Protein AF-A0A124PA05-F1 (afdb_monomer)

Sequence (155 aa):
MIAARDLYVSANDDSMVHSQFLTYLTILDSLAEQWSRPATAIQWIEDRLKNAVVVADHGLGFALDNLKKISHGKAVRELVGRAAIAKGLDAATATTLMKKAGNLYTVRSNLSHAGNTDIPDVQSARNLAELILNQAVLQPSLLNAQRNSNTGATN

pLDDT: mean 80.52, std 13.89, range [29.53, 95.0]

Organism: NCBI:txid1503053

Foldseek 3Di:
DVVLVVLLVVLVVDPDQVVSLVSLLVSLLVLLPWDFDDPVLLVVLVVVLPDPVCVVDPVSNVVSVCVRTDDSLQSSLLLQLLLCVLVVHDNVVSVVLSVLSNVQVVVVVQVVDPPDDDRHPSVSSSVSSVSNVVSCVVPVCSSPPPPPPPPDDDD

Nearest PDB structures (foldseek):
  3wjo-assembly1_B  TM=3.070E-01  e=7.408E+00  Escherichia coli O104:H4 str. 2009EL-2071
  7dl9-assembly2_B  TM=2.563E-01  e=8.235E+00  Escherichia coli K-12

Structure (mmCIF, N/CA/C/O backbone):
data_AF-A0A124PA05-F1
#
_entry.id   AF-A0A124PA05-F1
#
loop_
_atom_site.group_PDB
_atom_site.id
_atom_site.type_symbol
_atom_site.label_atom_id
_atom_site.label_alt_id
_atom_site.label_comp_id
_atom_site.label_asym_id
_atom_site.label_entity_id
_atom_site.label_seq_id
_atom_site.pdbx_PDB_ins_code
_atom_site.Cartn_x
_atom_site.Cartn_y
_atom_site.Cartn_z
_atom_site.occupancy
_atom_site.B_iso_or_equiv
_atom_site.auth_seq_id
_atom_site.auth_comp_id
_atom_site.auth_asym_id
_atom_site.auth_atom_id
_atom_site.pdbx_PDB_model_num
ATOM 1 N N . MET A 1 1 ? -7.311 -13.862 2.471 1.00 64.88 1 MET A N 1
ATOM 2 C CA . MET A 1 1 ? -7.273 -13.525 3.913 1.00 64.88 1 MET A CA 1
ATOM 3 C C . MET A 1 1 ? -6.501 -14.539 4.747 1.00 64.88 1 MET A C 1
ATOM 5 O O . MET A 1 1 ? -5.535 -14.119 5.361 1.00 64.88 1 MET A O 1
ATOM 9 N N . ILE A 1 2 ? -6.851 -15.835 4.749 1.00 66.81 2 ILE A N 1
ATOM 10 C CA . ILE A 1 2 ? -6.131 -16.861 5.543 1.00 66.81 2 ILE A CA 1
ATOM 11 C C . ILE A 1 2 ? -4.632 -16.896 5.190 1.00 66.81 2 ILE A C 1
ATOM 13 O O . ILE A 1 2 ? -3.807 -16.608 6.046 1.00 66.81 2 ILE A O 1
ATOM 17 N N . ALA A 1 3 ? -4.293 -17.042 3.905 1.00 73.56 3 ALA A N 1
ATOM 18 C CA . ALA A 1 3 ? -2.897 -17.036 3.450 1.00 73.56 3 ALA A CA 1
ATOM 19 C C . ALA A 1 3 ? -2.117 -15.750 3.806 1.00 73.56 3 ALA A C 1
ATOM 21 O O . ALA A 1 3 ? -0.943 -15.810 4.145 1.00 73.56 3 ALA A O 1
ATOM 22 N N . ALA A 1 4 ? -2.764 -14.579 3.772 1.00 73.56 4 ALA A N 1
ATOM 23 C CA . ALA A 1 4 ? -2.128 -13.309 4.140 1.00 73.56 4 ALA A CA 1
ATOM 24 C C . ALA A 1 4 ? -1.823 -13.226 5.648 1.00 73.56 4 ALA A C 1
ATOM 26 O O . ALA A 1 4 ? -0.843 -12.605 6.052 1.00 73.56 4 ALA A O 1
ATOM 27 N N . ARG A 1 5 ? -2.656 -13.864 6.479 1.00 72.88 5 ARG A N 1
ATOM 28 C CA . ARG A 1 5 ? -2.455 -13.949 7.926 1.00 72.88 5 ARG A CA 1
ATOM 29 C C . ARG A 1 5 ? -1.369 -14.961 8.285 1.00 72.88 5 ARG A C 1
ATOM 31 O O . ARG A 1 5 ? -0.547 -14.659 9.141 1.00 72.88 5 ARG A O 1
ATOM 38 N N . ASP A 1 6 ? -1.327 -16.099 7.602 1.00 74.88 6 ASP A N 1
ATOM 39 C CA . ASP A 1 6 ? -0.272 -17.100 7.795 1.00 74.88 6 ASP A CA 1
ATOM 40 C C . ASP A 1 6 ? 1.097 -16.522 7.406 1.00 74.88 6 ASP A C 1
ATOM 42 O O . ASP A 1 6 ? 2.045 -16.608 8.183 1.00 74.88 6 ASP A O 1
ATOM 46 N N . LEU A 1 7 ? 1.169 -15.801 6.279 1.00 77.81 7 LEU A N 1
ATOM 47 C CA . LEU A 1 7 ? 2.369 -15.056 5.881 1.00 77.81 7 LEU A CA 1
ATOM 48 C C . LEU A 1 7 ? 2.773 -13.991 6.910 1.00 77.81 7 LEU A C 1
ATOM 50 O O . LEU A 1 7 ? 3.963 -13.788 7.129 1.00 77.81 7 LEU A O 1
ATOM 54 N N . TYR A 1 8 ? 1.813 -13.314 7.554 1.00 79.81 8 TYR A N 1
ATOM 55 C CA . TYR A 1 8 ? 2.113 -12.333 8.605 1.00 79.81 8 TYR A CA 1
ATOM 56 C C . TYR A 1 8 ? 2.762 -12.991 9.829 1.00 79.81 8 TYR A C 1
ATOM 58 O O . TYR A 1 8 ? 3.686 -12.424 10.409 1.00 79.81 8 TYR A O 1
ATOM 66 N N . VAL A 1 9 ? 2.298 -14.182 10.224 1.00 80.12 9 VAL A N 1
ATOM 67 C CA . VAL A 1 9 ? 2.910 -14.949 11.320 1.00 80.12 9 VAL A CA 1
ATOM 68 C C . VAL A 1 9 ? 4.321 -15.377 10.927 1.00 80.12 9 VAL A C 1
ATOM 70 O O . VAL A 1 9 ? 5.260 -15.055 11.646 1.00 80.12 9 VAL A O 1
ATOM 73 N N . SER A 1 10 ? 4.494 -15.980 9.747 1.00 76.94 10 SER A N 1
ATOM 74 C CA . SER A 1 10 ? 5.815 -16.403 9.264 1.00 76.94 10 SER A CA 1
ATOM 75 C C . SER A 1 10 ? 6.810 -15.244 9.135 1.00 76.94 10 SER A C 1
ATOM 77 O O . SER A 1 10 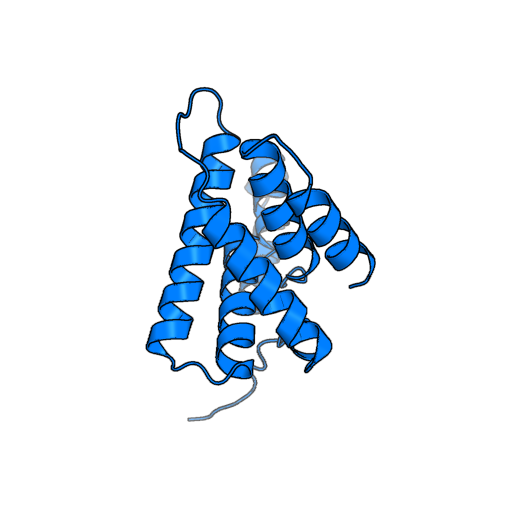? 7.983 -15.411 9.449 1.00 76.94 10 SER A O 1
ATOM 79 N N . ALA A 1 11 ? 6.356 -14.053 8.732 1.00 76.00 11 ALA A N 1
ATOM 80 C CA . ALA A 1 11 ? 7.205 -12.866 8.652 1.00 76.00 11 ALA A CA 1
ATOM 81 C C . ALA A 1 11 ? 7.701 -12.375 10.022 1.00 76.00 11 ALA A C 1
ATOM 83 O O . ALA A 1 11 ? 8.744 -11.735 10.087 1.00 76.00 11 ALA A O 1
ATOM 84 N N . ASN A 1 12 ? 6.979 -12.635 11.118 1.00 79.62 12 ASN A N 1
ATOM 85 C CA . ASN A 1 12 ? 7.458 -12.271 12.456 1.00 79.62 12 ASN A CA 1
ATOM 86 C C . ASN A 1 12 ? 8.601 -13.173 12.935 1.00 79.62 12 ASN A C 1
ATOM 88 O O . ASN A 1 12 ? 9.435 -12.710 13.709 1.00 79.62 12 ASN A O 1
ATOM 92 N N . ASP A 1 13 ? 8.642 -14.417 12.458 1.00 80.44 13 ASP A N 1
ATOM 93 C CA . ASP A 1 13 ? 9.641 -15.417 12.851 1.00 80.44 13 ASP A CA 1
ATOM 94 C C . ASP A 1 13 ? 10.886 -15.413 11.940 1.00 80.44 13 ASP A C 1
ATOM 96 O O . ASP A 1 13 ? 11.886 -16.067 12.236 1.00 80.44 13 ASP A O 1
ATOM 100 N N . ASP A 1 14 ? 10.847 -14.674 10.829 1.00 77.50 14 ASP A N 1
ATOM 101 C CA . ASP A 1 14 ? 11.966 -14.539 9.895 1.00 77.50 14 ASP A CA 1
ATOM 102 C C . ASP A 1 14 ? 13.096 -13.690 10.509 1.00 77.50 14 ASP A C 1
ATOM 104 O O . ASP A 1 14 ? 12.859 -12.622 11.066 1.00 77.50 14 ASP A O 1
ATOM 108 N N . SER A 1 15 ? 14.344 -14.148 10.415 1.00 82.31 15 SER A N 1
ATOM 109 C CA . SER A 1 15 ? 15.512 -13.455 10.973 1.00 82.31 15 SER A CA 1
ATOM 110 C C . SER A 1 15 ? 16.121 -12.411 10.028 1.00 82.31 15 SER A C 1
ATOM 112 O O . SER A 1 15 ? 16.934 -11.587 10.454 1.00 82.31 15 SER A O 1
ATOM 114 N N . MET A 1 16 ? 15.739 -12.411 8.747 1.00 83.50 16 MET A N 1
ATOM 115 C CA . MET A 1 16 ? 16.280 -11.513 7.731 1.00 83.50 16 MET A CA 1
ATOM 116 C C . MET A 1 16 ? 15.379 -10.292 7.526 1.00 83.50 16 MET A C 1
ATOM 118 O O . MET A 1 16 ? 14.331 -10.368 6.892 1.00 83.50 16 MET A O 1
ATOM 122 N N . VAL A 1 17 ? 15.856 -9.118 7.952 1.00 83.00 17 VAL A N 1
ATOM 123 C CA . VAL A 1 17 ? 15.169 -7.810 7.828 1.00 83.00 17 VAL A CA 1
ATOM 124 C C . VAL A 1 17 ? 14.626 -7.553 6.416 1.00 83.00 17 VAL A C 1
ATOM 126 O O . VAL A 1 17 ? 13.496 -7.098 6.243 1.00 83.00 17 VAL A O 1
ATOM 129 N N . HIS A 1 18 ? 15.415 -7.864 5.385 1.00 83.06 18 HIS A N 1
ATOM 130 C CA . HIS A 1 18 ? 14.996 -7.675 3.996 1.00 83.06 18 HIS A CA 1
ATOM 131 C C . HIS A 1 18 ? 13.837 -8.609 3.610 1.00 83.06 18 HIS A C 1
ATOM 133 O O . HIS A 1 18 ? 12.875 -8.174 2.979 1.00 83.06 18 HIS A O 1
ATOM 139 N N . SER A 1 19 ? 13.900 -9.871 4.034 1.00 82.19 19 SER A N 1
ATOM 140 C CA . SER A 1 19 ? 12.854 -10.862 3.774 1.00 82.19 19 SER A CA 1
ATOM 141 C C . SER A 1 19 ? 11.559 -10.516 4.517 1.00 82.19 19 SER A C 1
ATOM 143 O O . SER A 1 19 ? 10.486 -10.501 3.909 1.00 82.19 19 SER A O 1
ATOM 145 N N . GLN A 1 20 ? 11.654 -10.088 5.781 1.00 85.19 20 GLN A N 1
ATOM 146 C CA . GLN A 1 20 ? 10.520 -9.561 6.546 1.00 85.19 20 GLN A CA 1
ATOM 147 C C . GLN A 1 20 ? 9.840 -8.398 5.820 1.00 85.19 20 GLN A C 1
ATOM 149 O O . GLN A 1 20 ? 8.627 -8.410 5.599 1.00 85.19 20 GLN A O 1
ATOM 154 N N . PHE A 1 21 ? 10.626 -7.398 5.409 1.00 87.38 21 PHE A N 1
ATOM 155 C CA . PHE A 1 21 ? 10.124 -6.227 4.699 1.00 87.38 21 PHE A CA 1
ATOM 156 C C . PHE A 1 21 ? 9.361 -6.612 3.428 1.00 87.38 21 PHE A C 1
ATOM 158 O O . PHE A 1 21 ? 8.210 -6.207 3.250 1.00 87.38 21 PHE A O 1
ATOM 165 N N . LEU A 1 22 ? 9.975 -7.425 2.563 1.00 85.94 22 LEU A N 1
ATOM 166 C CA . LEU A 1 22 ? 9.351 -7.869 1.317 1.00 85.94 22 LEU A CA 1
ATOM 167 C C . LEU A 1 22 ? 8.101 -8.718 1.568 1.00 85.94 22 LEU A C 1
ATOM 169 O O . LEU A 1 22 ? 7.126 -8.590 0.826 1.00 85.94 22 LEU A O 1
ATOM 173 N N . THR A 1 23 ? 8.085 -9.527 2.627 1.00 86.50 23 THR A N 1
ATOM 174 C CA . THR A 1 23 ? 6.918 -10.337 2.993 1.00 86.50 23 THR A CA 1
ATOM 175 C C . THR A 1 23 ? 5.752 -9.459 3.440 1.00 86.50 23 THR A C 1
ATOM 177 O O . THR A 1 23 ? 4.637 -9.630 2.945 1.00 86.50 23 THR A O 1
ATOM 180 N N . TYR A 1 24 ? 5.990 -8.442 4.276 1.00 89.81 24 TYR A N 1
ATOM 181 C CA . TYR A 1 24 ? 4.942 -7.481 4.638 1.00 89.81 24 TYR A CA 1
ATOM 182 C C . TYR A 1 24 ? 4.414 -6.718 3.425 1.00 89.81 24 TYR A C 1
ATOM 184 O O . TYR A 1 24 ? 3.203 -6.551 3.292 1.00 89.81 24 TYR A O 1
ATOM 192 N N . LEU A 1 25 ? 5.281 -6.306 2.496 1.00 88.56 25 LEU A N 1
ATOM 193 C CA . LEU A 1 25 ? 4.822 -5.675 1.257 1.00 88.56 25 LEU A CA 1
ATOM 194 C C . LEU A 1 25 ? 4.035 -6.637 0.362 1.00 88.56 25 LEU A C 1
ATOM 196 O O . LEU A 1 25 ? 3.047 -6.222 -0.231 1.00 88.56 25 LEU A O 1
ATOM 200 N N . THR A 1 26 ? 4.406 -7.915 0.325 1.00 86.31 26 THR A N 1
ATOM 201 C CA . THR A 1 26 ? 3.663 -8.955 -0.405 1.00 86.31 26 THR A CA 1
ATOM 202 C C . THR A 1 26 ? 2.267 -9.158 0.184 1.00 86.31 26 THR A C 1
ATOM 204 O O . THR A 1 26 ? 1.294 -9.284 -0.557 1.00 86.31 26 THR A O 1
ATOM 207 N N . ILE A 1 27 ? 2.133 -9.115 1.514 1.00 86.38 27 ILE A N 1
ATOM 208 C CA . ILE A 1 27 ? 0.829 -9.130 2.188 1.00 86.38 27 ILE A CA 1
ATOM 209 C C . ILE A 1 27 ? 0.002 -7.917 1.751 1.00 86.38 27 ILE A C 1
ATOM 211 O O . ILE A 1 27 ? -1.138 -8.091 1.323 1.00 86.38 27 ILE A O 1
ATOM 215 N N . LEU A 1 28 ? 0.577 -6.709 1.788 1.00 89.25 28 LEU A N 1
ATOM 216 C CA . LEU A 1 28 ? -0.097 -5.488 1.329 1.00 89.25 28 LEU A CA 1
ATOM 217 C C . LEU A 1 28 ? -0.544 -5.593 -0.138 1.00 89.25 28 LEU A C 1
ATOM 219 O O . LEU A 1 28 ? -1.691 -5.270 -0.441 1.00 89.25 28 LEU A O 1
ATOM 223 N N . ASP A 1 29 ? 0.328 -6.080 -1.023 1.00 84.75 29 ASP A N 1
ATOM 224 C CA . ASP A 1 29 ? 0.035 -6.291 -2.445 1.00 84.75 29 ASP A CA 1
ATOM 225 C C . ASP A 1 29 ? -1.103 -7.300 -2.649 1.00 84.75 29 ASP A C 1
ATOM 227 O O . ASP A 1 29 ? -1.977 -7.084 -3.482 1.00 84.75 29 ASP A O 1
ATOM 2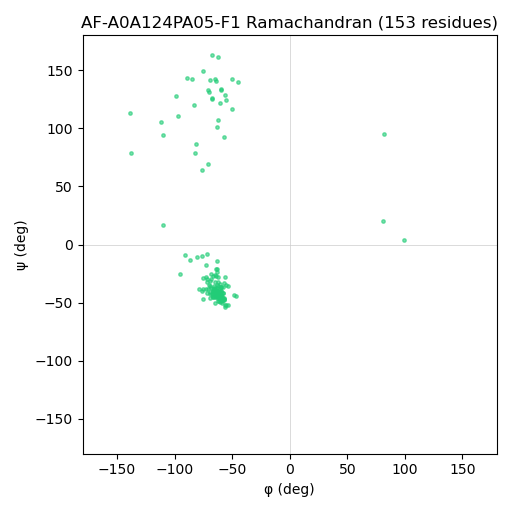31 N N . SER A 1 30 ? -1.122 -8.388 -1.873 1.00 82.75 30 SER A N 1
ATOM 232 C CA . SER A 1 30 ? -2.158 -9.423 -1.979 1.00 82.75 30 SER A CA 1
ATOM 233 C C . SER A 1 30 ? -3.545 -8.948 -1.531 1.00 82.75 30 SER A C 1
ATOM 235 O O . SER A 1 30 ? -4.557 -9.504 -1.956 1.00 82.75 30 SER A O 1
ATOM 237 N N . LEU A 1 31 ? -3.594 -7.937 -0.656 1.00 84.94 31 LEU A N 1
ATOM 238 C CA . LEU A 1 31 ? -4.826 -7.381 -0.091 1.00 84.94 31 LEU A CA 1
ATOM 239 C C . LEU A 1 31 ? -5.323 -6.156 -0.865 1.00 84.94 31 LEU A C 1
ATOM 241 O O . LEU A 1 31 ? -6.516 -5.855 -0.847 1.00 84.94 31 LEU A O 1
ATOM 245 N N . ALA A 1 32 ? -4.424 -5.445 -1.543 1.00 79.69 32 ALA A N 1
ATOM 246 C CA . ALA A 1 32 ? -4.763 -4.366 -2.452 1.00 79.69 32 ALA A CA 1
ATOM 247 C C . ALA A 1 32 ? -5.166 -4.953 -3.811 1.00 79.69 32 ALA A C 1
ATOM 249 O O . ALA A 1 32 ? -4.339 -5.094 -4.711 1.00 79.69 32 ALA A O 1
ATOM 250 N N . GLU A 1 33 ? -6.450 -5.302 -3.946 1.00 69.19 33 GLU A N 1
ATOM 251 C CA . GLU A 1 33 ? -7.050 -5.765 -5.203 1.00 69.19 33 GLU A CA 1
ATOM 252 C C . GLU A 1 33 ? -6.601 -4.875 -6.382 1.00 69.19 33 GLU A C 1
ATOM 254 O O . GLU A 1 33 ? -6.480 -3.656 -6.231 1.00 69.19 33 GLU A O 1
ATOM 259 N N . GLN A 1 34 ? -6.306 -5.458 -7.552 1.00 59.16 34 GLN A N 1
ATOM 260 C CA . GLN A 1 34 ? -5.809 -4.696 -8.705 1.00 59.16 34 GLN A CA 1
ATOM 261 C C . GLN A 1 34 ? -6.868 -3.689 -9.164 1.00 59.16 34 GLN A C 1
ATOM 263 O O . GLN A 1 34 ? -7.827 -4.035 -9.853 1.00 59.16 34 GLN A O 1
ATOM 268 N N . TRP A 1 35 ? -6.696 -2.419 -8.798 1.00 62.66 35 TRP A N 1
ATOM 269 C CA . TRP A 1 35 ? -7.586 -1.371 -9.273 1.00 62.66 35 TRP A CA 1
ATOM 270 C C . TRP A 1 35 ? -7.383 -1.183 -10.777 1.00 62.66 35 TRP A C 1
ATOM 272 O O . TRP A 1 35 ? -6.278 -0.912 -11.260 1.00 62.66 35 TRP A O 1
ATOM 282 N N . SER A 1 36 ? -8.482 -1.288 -11.514 1.00 59.31 36 SER A N 1
ATOM 283 C CA . SER A 1 36 ? -8.558 -0.793 -12.884 1.00 59.31 36 SER A CA 1
ATOM 284 C C . SER A 1 36 ? -8.523 0.737 -12.864 1.00 59.31 36 SER A C 1
ATOM 286 O O . SER A 1 36 ? -9.096 1.371 -11.972 1.00 59.31 36 SER A O 1
ATOM 288 N N . ARG A 1 37 ? -7.833 1.355 -13.826 1.00 70.12 37 ARG A N 1
ATOM 289 C CA . ARG A 1 37 ? -7.865 2.818 -13.982 1.00 70.12 37 ARG A CA 1
ATOM 290 C C . ARG A 1 37 ? -9.280 3.322 -14.293 1.00 70.12 37 ARG A C 1
ATOM 292 O O . ARG A 1 37 ? -10.123 2.538 -14.721 1.00 70.12 37 ARG A O 1
ATOM 299 N N . PRO A 1 38 ? -9.563 4.627 -14.098 1.00 71.50 38 PRO A N 1
ATOM 300 C CA . PRO A 1 38 ? -10.826 5.211 -14.541 1.00 71.50 38 PRO A CA 1
ATOM 301 C C . PRO A 1 38 ? -11.115 4.856 -16.003 1.00 71.50 38 PRO A C 1
ATOM 303 O O . PRO A 1 38 ? -10.190 4.841 -16.816 1.00 71.50 38 PRO A O 1
ATOM 306 N N . ALA A 1 39 ? -12.385 4.613 -16.339 1.00 76.31 39 ALA A N 1
ATOM 307 C CA . ALA A 1 39 ? -12.788 4.170 -17.676 1.00 76.31 39 ALA A CA 1
ATOM 308 C C . ALA A 1 39 ? -12.274 5.098 -18.790 1.00 76.31 39 ALA A C 1
ATOM 310 O O . ALA A 1 39 ? -11.838 4.622 -19.827 1.00 76.31 39 ALA A O 1
ATOM 311 N N . THR A 1 40 ? -12.219 6.410 -18.545 1.00 79.62 40 THR A N 1
ATOM 312 C CA . THR A 1 40 ? -11.661 7.396 -19.485 1.00 79.62 40 THR A CA 1
ATOM 313 C C . THR A 1 40 ? -10.165 7.207 -19.741 1.00 79.62 40 THR A C 1
ATOM 315 O O . THR A 1 40 ? -9.710 7.333 -20.874 1.00 79.62 40 THR A O 1
ATOM 318 N N . ALA A 1 41 ? -9.390 6.866 -18.708 1.00 78.25 41 ALA A N 1
ATOM 319 C CA . ALA A 1 41 ? -7.969 6.568 -18.844 1.00 78.25 41 ALA A CA 1
ATOM 320 C C . ALA A 1 41 ? -7.746 5.214 -19.529 1.00 78.25 41 ALA A C 1
ATOM 322 O O . ALA A 1 41 ? -6.843 5.104 -20.350 1.00 78.25 41 ALA A O 1
ATOM 323 N N . ILE A 1 42 ? -8.575 4.205 -19.232 1.00 83.38 42 ILE A N 1
ATOM 324 C CA . ILE A 1 42 ? -8.539 2.918 -19.942 1.00 83.38 42 ILE A CA 1
ATOM 325 C C . ILE A 1 42 ? -8.849 3.130 -21.423 1.00 83.38 42 ILE A C 1
ATOM 327 O O . ILE A 1 42 ? -8.064 2.695 -22.255 1.00 83.38 42 ILE A O 1
ATOM 331 N N . GLN A 1 43 ? -9.912 3.869 -21.745 1.00 85.94 43 GLN A N 1
ATOM 332 C CA . GLN A 1 43 ? -10.305 4.157 -23.122 1.00 85.94 43 GLN A CA 1
ATOM 333 C C . GLN A 1 43 ? -9.193 4.879 -23.887 1.00 85.94 43 GLN A C 1
ATOM 335 O O . GLN A 1 43 ? -8.844 4.481 -24.993 1.00 85.94 43 GLN A O 1
ATOM 340 N N . TRP A 1 44 ? -8.567 5.887 -23.270 1.00 90.00 44 TRP A N 1
ATOM 341 C CA . TRP A 1 44 ? -7.420 6.570 -23.869 1.00 90.00 44 TRP A CA 1
ATOM 342 C C . TRP A 1 44 ? -6.249 5.613 -24.138 1.00 90.00 44 TRP A C 1
ATOM 344 O O . TRP A 1 44 ? -5.634 5.683 -25.202 1.00 90.00 44 TRP A O 1
ATOM 354 N N . ILE A 1 45 ? -5.943 4.704 -23.202 1.00 87.12 45 ILE A N 1
ATOM 355 C CA . ILE A 1 45 ? -4.889 3.696 -23.390 1.00 87.12 45 ILE A CA 1
ATOM 356 C C . ILE A 1 45 ? -5.261 2.737 -24.527 1.00 87.12 45 ILE A C 1
ATOM 358 O O . ILE A 1 45 ? -4.423 2.463 -25.382 1.00 87.12 45 ILE A O 1
ATOM 362 N N . GLU A 1 46 ? -6.501 2.250 -24.568 1.00 90.25 46 GLU A N 1
ATOM 363 C CA . GLU A 1 46 ? -6.998 1.367 -25.628 1.00 90.25 46 GLU A CA 1
ATOM 364 C C . GLU A 1 46 ? -6.927 2.025 -27.004 1.00 90.25 46 GLU A C 1
ATOM 366 O O . GLU A 1 46 ? -6.528 1.387 -27.977 1.00 90.25 46 GLU A O 1
ATOM 371 N N . ASP A 1 47 ? -7.250 3.312 -27.096 1.00 91.00 47 ASP A N 1
ATOM 372 C CA . ASP A 1 47 ? -7.137 4.063 -28.342 1.00 91.00 47 ASP A CA 1
ATOM 373 C C . ASP A 1 47 ? -5.674 4.294 -28.732 1.00 91.00 47 ASP A C 1
ATOM 375 O O . ASP A 1 47 ? -5.323 4.222 -29.911 1.00 91.00 47 ASP A O 1
ATOM 379 N N . ARG A 1 48 ? -4.783 4.488 -27.752 1.00 88.25 48 ARG A N 1
ATOM 380 C CA . ARG A 1 48 ? -3.344 4.624 -28.001 1.00 88.25 48 ARG A CA 1
ATOM 381 C C . ARG A 1 48 ? -2.704 3.314 -28.456 1.00 88.25 48 ARG A C 1
ATOM 383 O O . ARG A 1 48 ? -1.838 3.353 -29.327 1.00 88.25 48 ARG A O 1
ATOM 390 N N . LEU A 1 49 ? -3.158 2.176 -27.934 1.00 89.25 49 LEU A N 1
ATOM 391 C CA . LEU A 1 49 ? -2.711 0.837 -28.336 1.00 89.25 49 LEU A CA 1
ATOM 392 C C . LEU A 1 49 ? -3.064 0.497 -29.794 1.00 89.25 49 LEU A C 1
ATOM 394 O O . LEU A 1 49 ? -2.404 -0.348 -30.387 1.00 89.25 49 LEU A O 1
ATOM 398 N N . LYS A 1 50 ? -4.049 1.176 -30.398 1.00 91.31 50 LYS A N 1
ATOM 399 C CA . LYS A 1 50 ? -4.398 1.029 -31.825 1.00 91.31 50 LYS A CA 1
ATOM 400 C C . LYS A 1 50 ? -3.476 1.827 -32.760 1.00 91.31 50 LYS A C 1
ATOM 402 O O . LYS A 1 50 ? -3.555 1.666 -33.975 1.00 91.31 50 LYS A O 1
ATOM 407 N N . ASN A 1 51 ? -2.633 2.720 -32.235 1.00 90.81 51 ASN A N 1
ATOM 408 C CA . ASN A 1 51 ? -1.752 3.553 -33.053 1.00 90.81 51 ASN A CA 1
ATOM 409 C C . ASN A 1 51 ? -0.634 2.708 -33.690 1.00 90.81 51 ASN A C 1
ATOM 411 O O . ASN A 1 51 ? 0.069 1.990 -32.986 1.00 90.81 51 ASN A O 1
ATOM 415 N N . ALA A 1 52 ? -0.416 2.852 -35.001 1.00 81.50 52 ALA A N 1
ATOM 416 C CA . ALA A 1 52 ? 0.574 2.072 -35.752 1.00 81.50 52 ALA A CA 1
ATOM 417 C C . ALA A 1 52 ? 2.003 2.150 -35.176 1.00 81.50 52 ALA A C 1
ATOM 419 O O . ALA A 1 52 ? 2.720 1.153 -35.187 1.00 81.50 52 ALA A O 1
ATOM 420 N N . VAL A 1 53 ? 2.398 3.300 -34.617 1.00 85.12 53 VAL A N 1
ATOM 421 C CA . VAL A 1 53 ? 3.710 3.487 -33.972 1.00 85.12 53 VAL A CA 1
ATOM 422 C C . VAL A 1 53 ? 3.818 2.669 -32.684 1.00 85.12 53 VAL A C 1
ATOM 424 O O . VAL A 1 53 ? 4.867 2.112 -32.393 1.00 85.12 53 VAL A O 1
ATOM 427 N N . VAL A 1 54 ? 2.726 2.568 -31.922 1.00 80.81 54 VAL A N 1
ATOM 428 C CA . VAL A 1 54 ? 2.671 1.795 -30.673 1.00 80.81 54 VAL A CA 1
ATOM 429 C C . VAL A 1 54 ? 2.602 0.297 -30.956 1.00 80.81 54 VAL A C 1
ATOM 431 O O . VAL A 1 54 ? 3.245 -0.477 -30.262 1.00 80.81 54 VAL A O 1
ATOM 434 N N . VAL A 1 55 ? 1.864 -0.117 -31.988 1.00 83.12 55 VAL A N 1
ATOM 435 C CA . VAL A 1 55 ? 1.785 -1.528 -32.406 1.00 83.12 55 VAL A CA 1
ATOM 436 C C . VAL A 1 55 ? 3.148 -2.048 -32.869 1.00 83.12 55 VAL A C 1
ATOM 438 O O . VAL A 1 55 ? 3.489 -3.194 -32.592 1.00 83.12 55 VAL A O 1
ATOM 441 N N . ALA A 1 56 ? 3.934 -1.206 -33.546 1.00 84.12 56 ALA A N 1
ATOM 442 C CA . ALA A 1 56 ? 5.280 -1.553 -33.996 1.00 84.12 56 ALA A CA 1
ATOM 443 C C . ALA A 1 56 ? 6.318 -1.613 -32.856 1.00 84.12 56 ALA A C 1
ATOM 445 O O . ALA A 1 56 ? 7.378 -2.211 -33.032 1.00 84.12 56 ALA A O 1
ATOM 446 N N . ASP A 1 57 ? 6.025 -1.019 -31.694 1.00 87.56 57 ASP A N 1
ATOM 447 C CA . ASP A 1 57 ? 6.902 -1.005 -30.523 1.00 87.56 57 ASP A CA 1
ATOM 448 C C . ASP A 1 57 ? 6.326 -1.886 -29.406 1.00 87.56 57 ASP A C 1
ATOM 450 O O . ASP A 1 57 ? 5.523 -1.462 -28.570 1.00 87.56 57 ASP A O 1
ATOM 454 N N . HIS A 1 58 ? 6.783 -3.139 -29.365 1.00 80.75 58 HIS A N 1
ATOM 455 C CA . HIS A 1 58 ? 6.375 -4.109 -28.350 1.00 80.75 58 HIS A CA 1
ATOM 456 C C . HIS A 1 58 ? 6.641 -3.639 -26.911 1.00 80.75 58 HIS A C 1
ATOM 458 O O . HIS A 1 58 ? 5.865 -3.970 -26.012 1.00 80.75 58 HIS A O 1
ATOM 464 N N . GLY A 1 59 ? 7.708 -2.867 -26.678 1.00 79.38 59 GLY A N 1
ATOM 465 C CA . GLY A 1 59 ? 8.040 -2.343 -25.355 1.00 79.38 59 GLY A CA 1
ATOM 466 C C . GLY A 1 59 ? 7.036 -1.285 -24.909 1.00 79.38 59 GLY A C 1
ATOM 467 O O . GLY A 1 59 ? 6.507 -1.351 -23.796 1.00 79.38 59 GLY A O 1
ATOM 468 N N . LEU A 1 60 ? 6.709 -0.351 -25.802 1.00 80.38 60 LEU A N 1
ATOM 469 C CA . LEU A 1 60 ? 5.710 0.686 -25.556 1.00 80.38 60 LEU A CA 1
ATOM 470 C C . LEU A 1 60 ? 4.297 0.104 -25.422 1.00 80.38 60 LEU A C 1
ATOM 472 O O . LEU A 1 60 ? 3.550 0.512 -24.531 1.00 80.38 60 LEU A O 1
ATOM 476 N N . GLY A 1 61 ? 3.946 -0.881 -26.252 1.00 82.62 61 GLY A N 1
ATOM 477 C CA . GLY A 1 61 ? 2.689 -1.620 -26.150 1.00 82.62 61 GLY A CA 1
ATOM 478 C C . GLY A 1 61 ? 2.540 -2.322 -24.798 1.00 82.62 61 GLY A C 1
ATOM 479 O O . GLY A 1 61 ? 1.529 -2.145 -24.121 1.00 82.62 61 GLY A O 1
ATOM 480 N N . PHE A 1 62 ? 3.572 -3.042 -24.345 1.00 77.94 62 PHE A N 1
ATOM 481 C CA . PHE A 1 62 ? 3.573 -3.706 -23.037 1.00 77.94 62 PHE A CA 1
ATOM 482 C C . PHE A 1 62 ? 3.522 -2.711 -21.868 1.00 77.94 62 PHE A C 1
ATOM 484 O O . PHE A 1 62 ? 2.827 -2.937 -20.874 1.00 77.94 62 PHE A O 1
ATOM 491 N N . ALA A 1 63 ? 4.225 -1.581 -21.980 1.00 78.00 63 ALA A N 1
ATOM 492 C CA . ALA A 1 63 ? 4.185 -0.522 -20.979 1.00 78.00 63 ALA A CA 1
ATOM 493 C C . ALA A 1 63 ? 2.783 0.098 -20.864 1.00 78.00 63 ALA A C 1
ATOM 495 O O . ALA A 1 63 ? 2.288 0.286 -19.752 1.00 78.00 63 ALA A O 1
ATOM 496 N N . LEU A 1 64 ? 2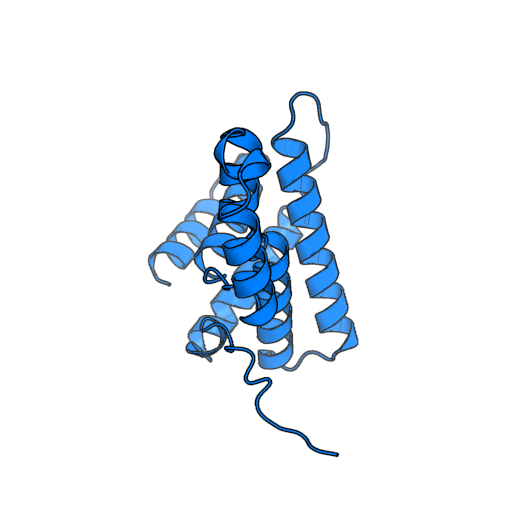.120 0.367 -21.992 1.00 83.56 64 LEU A N 1
ATOM 497 C CA . LEU A 1 64 ? 0.743 0.864 -22.031 1.00 83.56 64 LEU A CA 1
ATOM 498 C C . LEU A 1 64 ? -0.258 -0.179 -21.520 1.00 83.56 64 LEU A C 1
ATOM 500 O O . LEU A 1 64 ? -1.182 0.172 -20.788 1.00 83.56 64 LEU A O 1
ATOM 504 N N . ASP A 1 65 ? -0.053 -1.460 -21.825 1.00 81.56 65 ASP A N 1
ATOM 505 C CA . ASP A 1 65 ? -0.906 -2.535 -21.319 1.00 81.56 65 ASP A CA 1
ATOM 506 C C . ASP A 1 65 ? -0.839 -2.642 -19.788 1.00 81.56 65 ASP A C 1
ATOM 508 O O . ASP A 1 65 ? -1.869 -2.632 -19.107 1.00 81.56 65 ASP A O 1
ATOM 512 N N . ASN A 1 66 ? 0.373 -2.595 -19.226 1.00 74.62 66 ASN A N 1
ATOM 513 C CA . ASN A 1 66 ? 0.582 -2.506 -17.781 1.00 74.62 66 ASN A CA 1
ATOM 514 C C . ASN A 1 66 ? 0.052 -1.200 -17.190 1.00 74.62 66 ASN A C 1
ATOM 516 O O . ASN A 1 66 ? -0.443 -1.194 -16.061 1.00 74.62 66 ASN A O 1
ATOM 520 N N . LEU A 1 67 ? 0.089 -0.103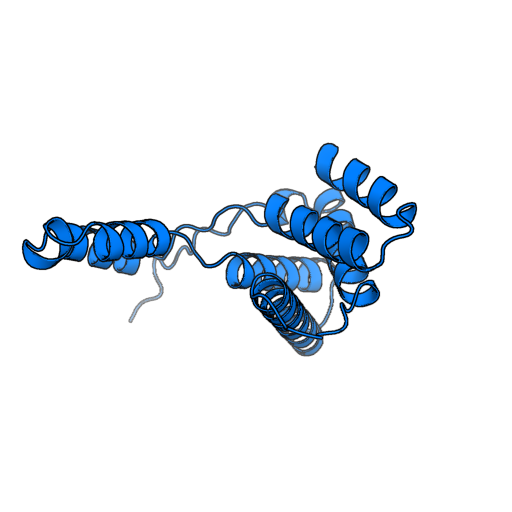 -17.952 1.00 77.44 67 LEU A N 1
ATOM 521 C CA . LEU A 1 67 ? -0.485 1.165 -17.533 1.00 77.44 67 LEU A CA 1
ATOM 522 C C . LEU A 1 67 ? -1.999 1.057 -17.340 1.00 77.44 67 LEU A C 1
ATOM 524 O O . LEU A 1 67 ? -2.520 1.847 -16.576 1.00 77.44 67 LEU A O 1
ATOM 528 N N . LYS A 1 68 ? -2.734 0.092 -17.907 1.00 72.19 68 LYS A N 1
ATOM 529 C CA . LYS A 1 68 ? -4.173 -0.073 -17.592 1.00 72.19 68 LYS A CA 1
ATOM 530 C C . LYS A 1 68 ? -4.430 -0.425 -16.123 1.00 72.19 68 LYS A C 1
ATOM 532 O O . LYS A 1 68 ? -5.502 -0.121 -15.593 1.00 72.19 68 LYS A O 1
ATOM 537 N N . LYS A 1 69 ? -3.435 -1.004 -15.448 1.00 69.06 69 LYS A N 1
ATOM 538 C CA . LYS A 1 69 ? -3.465 -1.309 -14.016 1.00 69.06 69 LYS A CA 1
ATOM 539 C C . LYS A 1 69 ? -3.037 -0.069 -13.219 1.00 69.06 69 LYS A C 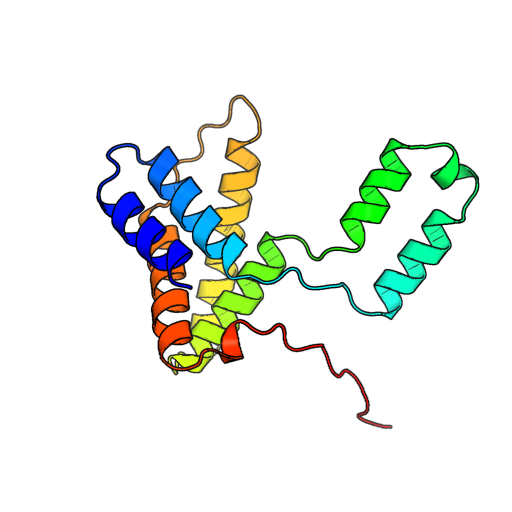1
ATOM 541 O O . LYS A 1 69 ? -2.165 0.708 -13.633 1.00 69.06 69 LYS A O 1
ATOM 546 N N . ILE A 1 70 ? -3.669 0.173 -12.073 1.00 64.94 70 ILE A N 1
ATOM 547 C CA . ILE A 1 70 ? -3.152 1.155 -11.113 1.00 64.94 70 ILE A CA 1
ATOM 548 C C . ILE A 1 70 ? -1.809 0.652 -10.574 1.00 64.94 70 ILE A C 1
ATOM 550 O O . ILE A 1 70 ? -1.628 -0.544 -10.359 1.00 64.94 70 ILE A O 1
ATOM 554 N N . SER A 1 71 ? -0.852 1.563 -10.361 1.00 68.75 71 SER A N 1
ATOM 555 C CA . SER A 1 71 ? 0.417 1.182 -9.741 1.00 68.75 71 SER A CA 1
ATOM 556 C C . SER A 1 71 ? 0.159 0.589 -8.354 1.00 68.75 71 SER A C 1
ATOM 558 O O . SER A 1 71 ? -0.578 1.178 -7.563 1.00 68.75 71 SER A O 1
ATOM 560 N N . HIS A 1 72 ? 0.786 -0.548 -8.045 1.00 74.38 72 HIS A N 1
ATOM 561 C CA . HIS A 1 72 ? 0.637 -1.243 -6.758 1.00 74.38 72 HIS A CA 1
ATOM 562 C C . HIS A 1 72 ? 0.746 -0.289 -5.559 1.00 74.38 72 HIS A C 1
ATOM 564 O O . HIS A 1 72 ? -0.123 -0.257 -4.691 1.00 74.38 72 HIS A O 1
ATOM 570 N N . GLY A 1 73 ? 1.729 0.617 -5.586 1.00 81.12 73 GLY A N 1
ATOM 571 C CA . GLY A 1 73 ? 1.899 1.620 -4.537 1.00 81.12 73 GLY A CA 1
ATOM 572 C C . GLY A 1 73 ? 0.727 2.600 -4.390 1.00 81.12 73 GLY A C 1
ATOM 573 O O . GLY A 1 73 ? 0.517 3.123 -3.304 1.00 81.12 73 GLY A O 1
ATOM 574 N N . LYS A 1 74 ? -0.052 2.906 -5.436 1.00 82.38 74 LYS A N 1
ATOM 575 C CA . LYS A 1 74 ? -1.274 3.721 -5.295 1.00 82.38 74 LYS A CA 1
ATOM 576 C C . LYS A 1 74 ? -2.418 2.907 -4.674 1.00 82.38 74 LYS A C 1
ATOM 578 O O . LYS A 1 74 ? -3.004 3.385 -3.707 1.00 82.38 74 LYS A O 1
ATOM 583 N N . ALA A 1 75 ? -2.668 1.691 -5.160 1.00 83.88 75 ALA A N 1
ATOM 584 C CA . ALA A 1 75 ? -3.730 0.830 -4.629 1.00 83.88 75 ALA A CA 1
ATOM 585 C C . ALA A 1 75 ? -3.540 0.555 -3.125 1.00 83.88 75 ALA A C 1
ATOM 587 O O . ALA A 1 75 ? -4.476 0.660 -2.332 1.00 83.88 75 ALA A O 1
ATOM 588 N N . VAL A 1 76 ? -2.296 0.308 -2.707 1.00 89.38 76 VAL A N 1
ATOM 589 C CA . VAL A 1 76 ? -1.948 0.098 -1.296 1.00 89.38 76 VAL A CA 1
ATOM 590 C C . VAL A 1 76 ? -2.144 1.366 -0.466 1.00 89.38 76 VAL A C 1
ATOM 592 O O . VAL A 1 76 ? -2.665 1.288 0.643 1.00 89.38 76 VAL A O 1
ATOM 595 N N . ARG A 1 77 ? -1.799 2.549 -0.992 1.00 91.31 77 ARG A N 1
ATOM 596 C CA . ARG A 1 77 ? -2.069 3.827 -0.310 1.00 91.31 77 ARG A CA 1
ATOM 597 C C . ARG A 1 77 ? -3.557 4.021 -0.053 1.00 91.31 77 ARG A C 1
ATOM 599 O O . ARG A 1 77 ? -3.944 4.337 1.066 1.00 91.31 77 ARG A O 1
ATOM 606 N N . GLU A 1 78 ? -4.392 3.807 -1.059 1.00 88.81 78 GLU A N 1
ATOM 607 C CA . GLU A 1 78 ? -5.843 3.955 -0.922 1.00 88.81 78 GLU A CA 1
ATOM 608 C C . GLU A 1 78 ? -6.433 2.904 0.034 1.00 88.81 78 GLU A C 1
ATOM 610 O O . GLU A 1 78 ? -7.297 3.229 0.849 1.00 88.81 78 GLU A O 1
ATOM 615 N N . LEU A 1 79 ? -5.927 1.665 0.025 1.00 90.31 79 LEU A N 1
ATOM 616 C CA . LEU A 1 79 ? -6.299 0.651 1.014 1.00 90.31 79 LEU A CA 1
ATOM 617 C C . LEU A 1 79 ? -5.919 1.061 2.447 1.00 90.31 79 LEU A C 1
ATOM 619 O O . LEU A 1 79 ? -6.751 0.952 3.346 1.00 90.31 79 LEU A O 1
ATOM 623 N N . VAL A 1 80 ? -4.710 1.589 2.656 1.00 93.38 80 VAL A N 1
ATOM 624 C CA . VAL A 1 80 ? -4.263 2.105 3.961 1.00 93.38 80 VAL A CA 1
ATOM 625 C C . VAL A 1 80 ? -5.155 3.248 4.443 1.00 93.38 80 VAL A C 1
ATOM 627 O O . VAL A 1 80 ? -5.542 3.258 5.609 1.00 93.38 80 VAL A O 1
ATOM 630 N N . GLY A 1 81 ? -5.524 4.179 3.558 1.00 92.56 81 GLY A N 1
ATOM 631 C CA . GLY A 1 81 ? -6.441 5.271 3.892 1.00 92.56 81 GLY A CA 1
ATOM 632 C C . GLY A 1 81 ? -7.801 4.758 4.372 1.00 92.56 81 GLY A C 1
ATOM 633 O O . GLY A 1 81 ? -8.283 5.173 5.423 1.00 92.56 81 GLY A O 1
ATOM 634 N N . ARG A 1 82 ? -8.383 3.785 3.661 1.00 90.31 82 ARG A N 1
ATOM 635 C CA . ARG A 1 82 ? -9.657 3.157 4.052 1.00 90.31 82 ARG A CA 1
ATOM 636 C C . ARG A 1 82 ? -9.558 2.417 5.382 1.00 90.31 82 ARG A C 1
ATOM 638 O O . ARG A 1 82 ? -10.438 2.574 6.220 1.00 90.31 82 ARG A O 1
ATOM 645 N N . ALA A 1 83 ? -8.481 1.663 5.602 1.00 92.69 83 ALA A N 1
ATOM 646 C CA . ALA A 1 83 ? -8.252 0.976 6.870 1.00 92.69 83 ALA A CA 1
ATOM 647 C C . ALA A 1 83 ? -8.083 1.967 8.037 1.00 92.69 83 ALA A C 1
ATOM 649 O O . ALA A 1 83 ? -8.616 1.749 9.120 1.00 92.69 83 ALA A O 1
ATOM 650 N N . ALA 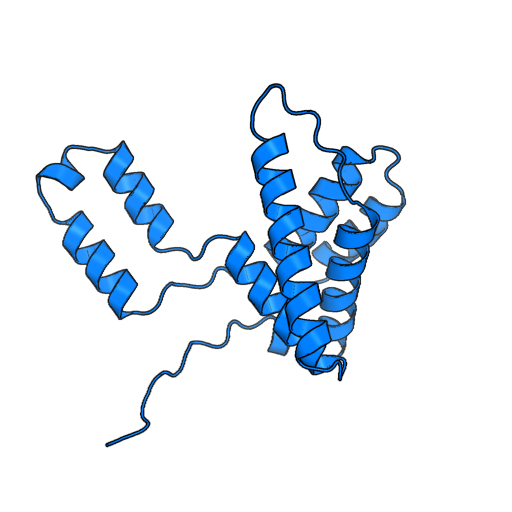A 1 84 ? -7.386 3.086 7.823 1.00 93.62 84 ALA A N 1
ATOM 651 C CA . ALA A 1 84 ? -7.237 4.131 8.833 1.00 93.62 84 ALA A CA 1
ATOM 652 C C . ALA A 1 84 ? -8.586 4.769 9.205 1.00 93.62 84 ALA A C 1
ATOM 654 O O . ALA A 1 84 ? -8.883 4.920 10.389 1.00 93.62 84 ALA A O 1
ATOM 655 N N . ILE A 1 85 ? -9.417 5.076 8.206 1.00 91.69 85 ILE A N 1
ATOM 656 C CA . ILE A 1 85 ? -10.765 5.624 8.411 1.00 91.69 85 ILE A CA 1
ATOM 657 C C . ILE A 1 85 ? -11.667 4.609 9.126 1.00 91.69 85 ILE A C 1
ATOM 659 O O . ILE A 1 85 ? -12.348 4.978 10.077 1.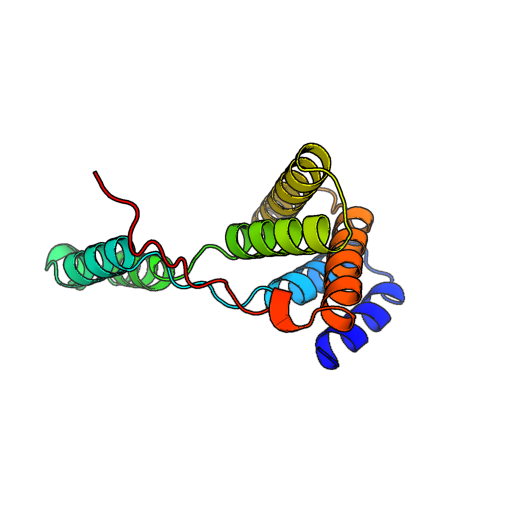00 91.69 85 ILE A O 1
ATOM 663 N N . ALA A 1 86 ? -11.635 3.331 8.732 1.00 91.31 86 ALA A N 1
ATOM 664 C CA . ALA A 1 86 ? -12.404 2.265 9.387 1.00 91.31 86 ALA A CA 1
ATOM 665 C C . ALA A 1 86 ? -12.021 2.090 10.867 1.00 91.31 86 ALA A C 1
ATOM 667 O O . ALA A 1 86 ? -12.879 1.851 11.712 1.00 91.31 86 ALA A O 1
ATOM 668 N N . LYS A 1 87 ? -10.740 2.303 11.197 1.00 93.88 87 LYS A N 1
ATOM 669 C CA . LYS A 1 87 ? -10.240 2.325 12.578 1.00 93.88 87 LYS A CA 1
ATOM 670 C C . LYS A 1 87 ? -10.672 3.577 13.368 1.00 93.88 87 LYS A C 1
ATOM 672 O O . LYS A 1 87 ? -10.433 3.641 14.571 1.00 93.88 87 LYS A O 1
ATOM 677 N N . GLY A 1 88 ? -11.285 4.571 12.723 1.00 94.19 88 GLY A N 1
ATOM 678 C CA . GLY A 1 88 ? -11.701 5.830 13.346 1.00 94.19 88 GLY A CA 1
ATOM 679 C C . GLY A 1 88 ? -10.576 6.857 13.501 1.00 94.19 88 GLY A C 1
ATOM 680 O O . GLY A 1 88 ? -10.677 7.747 14.342 1.00 94.19 88 GLY A O 1
ATOM 681 N N . LEU A 1 89 ? -9.489 6.734 12.731 1.00 94.94 89 LEU A N 1
ATOM 682 C CA . LEU A 1 89 ? -8.412 7.726 12.729 1.00 94.94 89 LEU A CA 1
ATOM 683 C C . LEU A 1 89 ? -8.833 8.982 11.960 1.00 94.94 89 LEU A C 1
ATOM 685 O O . LEU A 1 89 ? -9.583 8.908 10.985 1.00 94.94 89 LEU A O 1
ATOM 689 N N . ASP A 1 90 ? -8.306 10.134 12.371 1.00 94.56 90 ASP A N 1
ATOM 690 C CA . ASP A 1 90 ? -8.565 11.391 11.676 1.00 94.56 90 ASP A CA 1
ATOM 691 C C . ASP A 1 90 ? -7.928 11.438 10.270 1.00 94.56 90 ASP A C 1
ATOM 693 O O . ASP A 1 90 ? -7.033 10.663 9.908 1.00 94.56 90 ASP A O 1
ATOM 697 N N . ALA A 1 91 ? -8.402 12.379 9.450 1.00 89.81 91 ALA A N 1
ATOM 698 C CA . ALA A 1 91 ? -7.963 12.519 8.063 1.00 89.81 91 ALA A CA 1
ATOM 699 C C . ALA A 1 91 ? -6.461 12.846 7.931 1.00 89.81 91 ALA A C 1
ATOM 701 O O . ALA A 1 91 ? -5.813 12.413 6.972 1.00 89.81 91 ALA A O 1
ATOM 702 N N . ALA A 1 92 ? -5.886 13.581 8.888 1.00 94.00 92 ALA A N 1
ATOM 703 C CA . ALA A 1 92 ? -4.468 13.941 8.886 1.00 94.00 92 ALA A CA 1
ATOM 704 C C . ALA A 1 92 ? -3.574 12.716 9.144 1.00 94.00 92 ALA A C 1
ATOM 706 O O . ALA A 1 92 ? -2.577 12.491 8.447 1.00 94.00 92 ALA A O 1
ATOM 707 N N . THR A 1 93 ? -3.972 11.872 10.092 1.00 93.38 93 THR A N 1
ATOM 708 C CA . THR A 1 93 ? -3.314 10.608 10.421 1.00 93.38 93 THR A CA 1
ATOM 709 C C . THR A 1 93 ? -3.457 9.621 9.271 1.00 93.38 93 THR A C 1
ATOM 711 O O . THR A 1 93 ? -2.461 9.027 8.854 1.00 93.38 93 THR A O 1
ATOM 714 N N . ALA A 1 94 ? -4.653 9.493 8.688 1.00 92.69 94 ALA A N 1
ATOM 715 C CA . ALA A 1 94 ? -4.870 8.663 7.506 1.00 92.69 94 ALA A CA 1
ATOM 716 C C . ALA A 1 94 ? -3.950 9.093 6.351 1.00 92.69 94 ALA A C 1
ATOM 718 O O . ALA A 1 94 ? -3.221 8.268 5.802 1.00 92.69 94 ALA A O 1
ATOM 719 N N . THR A 1 95 ? -3.878 10.394 6.056 1.00 92.56 95 THR A N 1
ATOM 720 C CA . THR A 1 95 ? -2.982 10.952 5.025 1.00 92.56 95 THR A CA 1
ATOM 721 C C . THR A 1 95 ? -1.510 10.651 5.318 1.00 92.56 95 THR A C 1
ATOM 723 O O . THR A 1 95 ? -0.746 10.296 4.417 1.00 92.56 95 THR A O 1
ATOM 726 N N . THR A 1 96 ? -1.102 10.736 6.585 1.00 94.56 96 THR A N 1
ATOM 727 C CA . THR A 1 96 ? 0.263 10.406 7.014 1.00 94.56 96 THR A CA 1
ATOM 728 C C . THR A 1 96 ? 0.585 8.930 6.780 1.00 94.56 96 THR A C 1
ATOM 730 O O . THR A 1 96 ? 1.644 8.608 6.236 1.00 94.56 96 THR A O 1
ATOM 733 N N . LEU A 1 97 ? -0.338 8.024 7.113 1.00 94.12 97 LEU A N 1
ATOM 734 C CA . LEU A 1 97 ? -0.190 6.588 6.863 1.00 94.12 97 LEU A CA 1
ATOM 735 C C . LEU A 1 97 ? -0.151 6.273 5.362 1.00 94.12 97 LEU A C 1
ATOM 737 O O . LEU A 1 97 ? 0.679 5.474 4.928 1.00 94.12 97 LEU A O 1
ATOM 741 N N . MET A 1 98 ? -0.969 6.949 4.551 1.00 93.38 98 MET A N 1
ATOM 742 C CA . MET A 1 98 ? -0.914 6.849 3.089 1.00 93.38 98 MET A CA 1
ATOM 743 C C . MET A 1 98 ? 0.450 7.301 2.554 1.00 93.38 98 MET A C 1
ATOM 745 O O . MET A 1 98 ? 1.071 6.603 1.754 1.00 93.38 98 MET A O 1
ATOM 749 N N . LYS A 1 99 ? 0.980 8.440 3.011 1.00 93.19 99 LYS A N 1
ATOM 750 C CA . LYS A 1 99 ? 2.325 8.888 2.616 1.00 93.19 99 LYS A CA 1
ATOM 751 C C . LYS A 1 99 ? 3.387 7.857 3.005 1.00 93.19 99 LYS A C 1
ATOM 753 O O . LYS A 1 99 ? 4.255 7.538 2.196 1.00 93.19 99 LYS A O 1
ATOM 758 N N . LYS A 1 100 ? 3.273 7.289 4.207 1.00 93.38 100 LYS A N 1
ATOM 759 C CA . LYS A 1 100 ? 4.184 6.257 4.705 1.00 93.38 100 LYS A CA 1
ATOM 760 C C . LYS A 1 100 ? 4.163 5.005 3.830 1.00 93.38 100 LYS A C 1
ATOM 762 O O . LYS A 1 100 ? 5.224 4.546 3.426 1.00 93.38 100 LYS A O 1
ATOM 767 N N . ALA A 1 101 ? 2.980 4.525 3.449 1.00 92.19 101 ALA A N 1
ATOM 768 C CA . ALA A 1 101 ? 2.837 3.423 2.501 1.00 92.19 101 ALA A CA 1
ATOM 769 C C . ALA A 1 101 ? 3.515 3.731 1.155 1.00 92.19 101 ALA A C 1
ATOM 771 O O . ALA A 1 101 ? 4.226 2.889 0.617 1.00 92.19 101 ALA A O 1
ATOM 772 N N . GLY A 1 102 ? 3.367 4.958 0.642 1.00 89.25 102 GLY A N 1
ATOM 773 C CA . GLY A 1 102 ? 4.070 5.407 -0.564 1.00 89.25 102 GLY A CA 1
ATOM 774 C C . GLY A 1 102 ? 5.593 5.298 -0.445 1.00 89.25 102 GLY A C 1
ATOM 775 O O . GLY A 1 102 ? 6.231 4.732 -1.329 1.00 89.25 102 GLY A O 1
ATOM 776 N N . ASN A 1 103 ? 6.162 5.767 0.667 1.00 89.94 103 ASN A N 1
ATOM 777 C CA . ASN A 1 103 ? 7.606 5.718 0.907 1.00 89.94 103 ASN A CA 1
ATOM 778 C C . ASN A 1 103 ? 8.151 4.280 0.940 1.00 89.94 103 ASN A C 1
ATOM 780 O O . ASN A 1 103 ? 9.208 4.024 0.370 1.00 89.94 103 ASN A O 1
ATOM 784 N N . LEU A 1 104 ? 7.427 3.328 1.545 1.00 90.50 104 LEU A N 1
ATOM 785 C CA . LEU A 1 104 ? 7.855 1.921 1.571 1.00 90.50 104 LEU A CA 1
ATOM 786 C C . LEU A 1 104 ? 7.931 1.317 0.161 1.00 90.50 104 LEU A C 1
ATOM 788 O O . LEU A 1 104 ? 8.822 0.523 -0.126 1.00 90.50 104 LEU A O 1
ATOM 792 N N . TYR A 1 105 ? 7.029 1.711 -0.742 1.00 87.88 105 TYR A N 1
ATOM 793 C CA . TYR A 1 105 ? 7.053 1.242 -2.131 1.00 87.88 105 TYR A CA 1
ATOM 794 C C . TYR A 1 105 ? 8.154 1.906 -2.960 1.00 87.88 105 TYR A C 1
ATOM 796 O O . TYR A 1 105 ? 8.684 1.267 -3.867 1.00 87.88 105 TYR A O 1
ATOM 804 N N . THR A 1 106 ? 8.551 3.137 -2.625 1.00 85.00 106 THR A N 1
ATOM 805 C CA . THR A 1 106 ? 9.778 3.737 -3.168 1.00 85.00 106 THR A CA 1
ATOM 806 C C . THR A 1 106 ? 10.998 2.920 -2.752 1.00 85.00 106 THR A C 1
ATOM 808 O O . THR A 1 106 ? 11.767 2.518 -3.619 1.00 85.00 106 THR A O 1
ATOM 811 N N . VAL A 1 107 ? 11.124 2.579 -1.463 1.00 86.25 107 VAL A N 1
ATOM 812 C CA . VAL A 1 107 ? 12.214 1.722 -0.959 1.00 86.25 107 VAL A CA 1
ATOM 813 C C . VAL A 1 107 ? 12.205 0.354 -1.647 1.00 86.25 107 VAL A C 1
ATOM 815 O O . VAL A 1 107 ? 13.237 -0.092 -2.129 1.00 86.25 107 VAL A O 1
ATOM 818 N N . ARG A 1 108 ? 11.044 -0.297 -1.799 1.00 84.81 108 ARG A N 1
ATOM 819 C CA . ARG A 1 108 ? 10.933 -1.560 -2.555 1.00 84.81 108 ARG A CA 1
ATOM 820 C C . ARG A 1 108 ? 11.429 -1.425 -3.995 1.00 84.81 108 ARG A C 1
ATOM 822 O O . ARG A 1 108 ? 12.172 -2.279 -4.469 1.00 84.81 108 ARG A O 1
ATOM 829 N N . SER A 1 109 ? 11.006 -0.370 -4.690 1.00 79.88 109 SER A N 1
ATOM 830 C CA . SER A 1 109 ? 11.455 -0.093 -6.056 1.00 79.88 109 SER A CA 1
ATOM 831 C C . SER A 1 109 ? 12.970 0.105 -6.097 1.00 79.88 109 SER A C 1
ATOM 833 O O . SER A 1 109 ? 13.643 -0.453 -6.958 1.00 79.88 109 SER A O 1
ATOM 835 N N . ASN A 1 110 ? 13.528 0.831 -5.136 1.00 79.00 110 ASN A N 1
ATOM 836 C CA . ASN A 1 110 ? 14.962 1.064 -5.024 1.00 79.00 110 ASN A CA 1
ATOM 837 C C . ASN A 1 110 ? 15.752 -0.219 -4.741 1.00 79.00 110 ASN A C 1
ATOM 839 O O . ASN A 1 110 ? 16.783 -0.426 -5.371 1.00 79.00 110 ASN A O 1
ATOM 843 N N . LEU A 1 111 ? 15.243 -1.105 -3.879 1.00 75.56 111 LEU A N 1
ATOM 844 C CA . LEU A 1 111 ? 15.840 -2.415 -3.587 1.00 75.56 111 LEU A CA 1
ATOM 845 C C . LEU A 1 111 ? 15.836 -3.356 -4.801 1.00 75.56 111 LEU A C 1
ATOM 847 O O . LEU A 1 111 ? 16.694 -4.228 -4.901 1.00 75.56 111 LEU A O 1
ATOM 851 N N . SER A 1 112 ? 14.899 -3.182 -5.741 1.00 69.25 112 SER A N 1
ATOM 852 C CA . SER A 1 112 ? 14.891 -3.941 -7.002 1.00 69.25 112 SER A CA 1
ATOM 853 C C . SER A 1 112 ? 15.924 -3.465 -8.035 1.00 69.25 112 SER A C 1
ATOM 855 O O . SER A 1 112 ? 16.152 -4.161 -9.022 1.00 69.25 112 SER A O 1
ATOM 857 N N . HIS A 1 113 ? 16.579 -2.320 -7.807 1.00 72.12 113 HIS A N 1
ATOM 858 C CA . HIS A 1 113 ? 17.684 -1.836 -8.636 1.00 72.12 113 HIS A CA 1
ATOM 859 C C . HIS A 1 113 ? 19.024 -2.175 -7.965 1.00 72.12 113 HIS A C 1
ATOM 861 O O . HIS A 1 113 ? 19.246 -1.867 -6.794 1.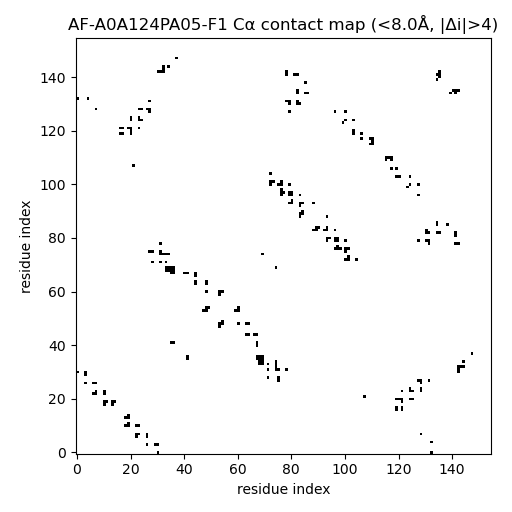00 72.12 113 HIS A O 1
ATOM 867 N N . ALA A 1 114 ? 19.929 -2.824 -8.703 1.00 53.56 114 ALA A N 1
ATOM 868 C CA . ALA A 1 114 ? 21.223 -3.248 -8.172 1.00 53.56 114 ALA A CA 1
ATOM 869 C C . ALA A 1 114 ? 22.056 -2.053 -7.664 1.00 53.56 114 ALA A C 1
ATOM 871 O O . ALA A 1 114 ? 22.198 -1.051 -8.363 1.00 53.56 114 ALA A O 1
ATOM 872 N N . GLY A 1 115 ? 22.638 -2.187 -6.466 1.00 55.31 115 GLY A N 1
ATOM 873 C CA . GLY A 1 115 ? 23.594 -1.226 -5.895 1.00 55.31 115 GLY A CA 1
ATOM 874 C C . GLY A 1 115 ? 23.031 -0.223 -4.883 1.00 55.31 115 GLY A C 1
ATOM 875 O O . GLY A 1 115 ? 23.784 0.631 -4.421 1.00 55.31 115 GLY A O 1
ATOM 876 N N . ASN A 1 116 ? 21.749 -0.311 -4.517 1.00 64.12 116 ASN A N 1
ATOM 877 C CA . ASN A 1 116 ? 21.142 0.615 -3.559 1.00 64.12 116 ASN A CA 1
ATOM 878 C C . ASN A 1 116 ? 21.279 0.145 -2.097 1.00 64.12 116 ASN A C 1
ATOM 880 O O . ASN A 1 116 ? 21.187 -1.049 -1.815 1.00 64.12 116 ASN A O 1
ATOM 884 N N . THR A 1 117 ? 21.482 1.086 -1.169 1.00 61.66 117 THR A N 1
ATOM 885 C CA . THR A 1 117 ? 21.748 0.837 0.267 1.00 61.66 117 THR A CA 1
ATOM 886 C C . THR A 1 117 ? 20.593 1.247 1.186 1.00 61.66 117 THR A C 1
ATOM 888 O O . THR A 1 117 ? 20.787 1.395 2.394 1.00 61.66 117 THR A O 1
ATOM 891 N N . ASP A 1 118 ? 19.391 1.441 0.633 1.00 74.50 118 ASP A N 1
ATOM 892 C CA . ASP A 1 118 ? 18.216 1.824 1.416 1.00 74.50 118 ASP A CA 1
ATOM 893 C C . ASP A 1 118 ? 17.955 0.821 2.548 1.00 74.50 118 ASP A C 1
ATOM 895 O O . ASP A 1 118 ? 17.865 -0.390 2.334 1.00 74.50 118 ASP A O 1
ATOM 899 N N . ILE A 1 119 ? 17.807 1.340 3.769 1.00 77.50 119 ILE A N 1
ATOM 900 C CA . ILE A 1 119 ? 17.515 0.533 4.954 1.00 77.50 119 ILE A CA 1
ATOM 901 C C . ILE A 1 119 ? 16.000 0.281 5.006 1.00 77.50 119 ILE A C 1
ATOM 903 O O . ILE A 1 119 ? 15.231 1.243 5.097 1.00 77.50 119 ILE A O 1
ATOM 907 N N . PRO A 1 120 ? 15.539 -0.984 4.976 1.00 83.69 120 PRO A N 1
ATOM 908 C CA . PRO A 1 120 ? 14.113 -1.283 5.007 1.00 83.69 120 PRO A CA 1
ATOM 909 C C . PRO A 1 120 ? 13.476 -0.912 6.354 1.00 83.69 120 PRO A C 1
ATOM 911 O O . PRO A 1 120 ? 13.888 -1.398 7.406 1.00 83.69 120 PRO A O 1
ATOM 914 N N . ASP A 1 121 ? 12.412 -0.104 6.330 1.00 89.38 121 ASP A N 1
ATOM 915 C CA . ASP A 1 121 ? 11.597 0.195 7.516 1.00 89.38 121 ASP A CA 1
ATOM 916 C C . ASP A 1 121 ? 10.569 -0.928 7.756 1.00 89.38 121 ASP A C 1
ATOM 918 O O . ASP A 1 121 ? 9.388 -0.835 7.395 1.00 89.38 121 ASP A O 1
ATOM 922 N N . VAL A 1 122 ? 11.051 -2.028 8.343 1.00 88.62 122 VAL A N 1
ATOM 923 C CA . VAL A 1 122 ? 10.250 -3.231 8.631 1.00 88.62 122 VAL A CA 1
ATOM 924 C C . VAL A 1 122 ? 9.089 -2.925 9.569 1.00 88.62 122 VAL A C 1
ATOM 926 O O . VAL A 1 122 ? 7.972 -3.382 9.327 1.00 88.62 122 VAL A O 1
ATOM 929 N N . GLN A 1 123 ? 9.322 -2.135 10.621 1.00 92.06 123 GLN A N 1
ATOM 930 C CA . GLN A 1 123 ? 8.296 -1.854 11.624 1.00 92.06 123 GLN A CA 1
ATOM 931 C C . GLN A 1 123 ? 7.092 -1.160 10.992 1.00 92.06 123 GLN A C 1
ATOM 933 O O . GLN A 1 123 ? 5.941 -1.482 11.286 1.00 92.06 123 GLN A O 1
ATOM 938 N N . SER A 1 124 ? 7.342 -0.218 10.090 1.00 91.31 124 SER A N 1
ATOM 939 C CA . SER A 1 124 ? 6.271 0.487 9.402 1.00 91.31 124 SER A CA 1
ATOM 940 C C . SER A 1 124 ? 5.536 -0.398 8.406 1.00 91.31 124 SER A C 1
ATOM 942 O O . SER A 1 124 ? 4.310 -0.308 8.329 1.00 91.31 124 SER A O 1
ATOM 944 N N . ALA A 1 125 ? 6.245 -1.274 7.689 1.00 92.00 125 ALA A N 1
ATOM 945 C CA . ALA A 1 125 ? 5.616 -2.260 6.813 1.00 92.00 125 ALA A CA 1
ATOM 946 C C . ALA A 1 125 ? 4.707 -3.216 7.606 1.00 92.00 125 ALA A C 1
ATOM 948 O O . ALA A 1 125 ? 3.541 -3.397 7.245 1.00 92.00 125 ALA A O 1
ATOM 949 N N . ARG A 1 126 ? 5.195 -3.730 8.742 1.00 93.50 126 ARG A N 1
ATOM 950 C CA . ARG A 1 126 ? 4.432 -4.570 9.673 1.00 93.50 126 ARG A CA 1
ATOM 951 C C . ARG A 1 126 ? 3.189 -3.859 10.201 1.00 93.50 126 ARG A C 1
ATOM 953 O O . ARG A 1 126 ? 2.097 -4.413 10.117 1.00 93.50 126 ARG A O 1
ATOM 960 N N . ASN A 1 127 ? 3.334 -2.631 10.703 1.00 95.00 127 ASN A N 1
ATOM 961 C CA . ASN A 1 127 ? 2.225 -1.867 11.283 1.00 95.00 127 ASN A CA 1
ATOM 962 C C . ASN A 1 127 ? 1.108 -1.602 10.262 1.00 95.00 127 ASN A C 1
ATOM 964 O O . ASN A 1 127 ? -0.071 -1.622 10.613 1.00 95.00 127 ASN A O 1
ATOM 968 N N . LEU A 1 128 ? 1.463 -1.348 8.998 1.00 94.69 128 LEU A N 1
ATOM 969 C CA . LEU A 1 128 ? 0.477 -1.164 7.932 1.00 94.69 128 LEU A CA 1
ATOM 970 C C . LEU A 1 128 ? -0.211 -2.480 7.552 1.00 94.69 128 LEU A C 1
ATOM 972 O O . LEU A 1 128 ? -1.429 -2.488 7.374 1.00 94.69 128 LEU A O 1
ATOM 976 N N . ALA A 1 129 ? 0.538 -3.584 7.463 1.00 92.31 129 ALA A N 1
ATOM 977 C CA . ALA A 1 129 ? -0.036 -4.904 7.203 1.00 92.31 129 ALA A CA 1
ATOM 978 C C . ALA A 1 129 ? -1.007 -5.314 8.319 1.00 92.31 129 ALA A C 1
ATOM 980 O O . ALA A 1 129 ? -2.131 -5.728 8.045 1.00 92.31 129 ALA A O 1
ATOM 981 N N . GLU A 1 130 ? -0.613 -5.113 9.575 1.00 93.25 130 GLU A N 1
ATOM 982 C CA . GLU A 1 130 ? -1.444 -5.386 10.744 1.00 93.25 130 GLU A CA 1
ATOM 983 C C . GLU A 1 130 ? -2.701 -4.512 10.782 1.00 93.25 130 GLU A C 1
ATOM 985 O O . GLU A 1 130 ? -3.795 -5.021 11.021 1.00 93.25 130 GLU A O 1
ATOM 990 N N . LEU A 1 131 ? -2.573 -3.209 10.500 1.00 94.44 131 LEU A N 1
ATOM 991 C CA . LEU A 1 131 ? -3.719 -2.306 10.404 1.00 94.44 131 LEU A CA 1
ATOM 992 C C . LEU A 1 131 ? -4.755 -2.853 9.417 1.00 94.44 131 LEU A C 1
ATOM 994 O O . LEU A 1 131 ? -5.924 -2.984 9.773 1.00 94.44 131 LEU A O 1
ATOM 998 N N . ILE A 1 132 ? -4.332 -3.190 8.198 1.00 92.06 132 ILE A N 1
ATOM 999 C CA . ILE A 1 132 ? -5.241 -3.676 7.157 1.00 92.06 132 ILE A CA 1
ATOM 1000 C C . ILE A 1 132 ? -5.827 -5.031 7.539 1.00 92.06 132 ILE A C 1
ATOM 1002 O O . ILE A 1 132 ? -7.033 -5.202 7.411 1.00 92.06 132 ILE A O 1
ATOM 1006 N N . LEU A 1 133 ? -5.021 -5.976 8.030 1.00 90.12 133 LEU A N 1
ATOM 1007 C CA . LEU A 1 133 ? -5.504 -7.297 8.439 1.00 90.12 133 LEU A CA 1
ATOM 1008 C C . LEU A 1 133 ? -6.556 -7.193 9.549 1.00 90.12 133 LEU A C 1
ATOM 1010 O O . LEU A 1 133 ? -7.620 -7.799 9.436 1.00 90.12 133 LEU A O 1
ATOM 1014 N N . ASN A 1 134 ? -6.301 -6.380 10.576 1.00 92.56 134 ASN A N 1
ATOM 1015 C CA . ASN A 1 134 ? -7.238 -6.183 11.680 1.00 92.56 134 ASN A CA 1
ATOM 1016 C C . ASN A 1 134 ? -8.547 -5.553 11.195 1.00 92.56 134 ASN A C 1
ATOM 1018 O O . ASN A 1 134 ? -9.626 -6.019 11.554 1.00 92.56 134 ASN A O 1
ATOM 1022 N N . GLN A 1 135 ? -8.472 -4.529 10.341 1.00 92.31 135 GLN A N 1
ATOM 1023 C CA . GLN A 1 135 ? -9.682 -3.903 9.807 1.00 92.31 135 GLN A CA 1
ATOM 1024 C C . GLN A 1 135 ? -10.404 -4.790 8.789 1.00 92.31 135 GLN A C 1
ATOM 1026 O O . GLN A 1 135 ? -11.625 -4.758 8.730 1.00 92.31 135 GLN A O 1
ATOM 1031 N N . ALA A 1 136 ? -9.697 -5.641 8.047 1.00 87.81 136 ALA A N 1
ATOM 1032 C CA . ALA A 1 136 ? -10.292 -6.602 7.119 1.00 87.81 136 ALA A CA 1
ATOM 1033 C C . ALA A 1 136 ? -11.070 -7.715 7.811 1.00 87.81 136 ALA A C 1
ATOM 1035 O O . ALA A 1 136 ? -12.030 -8.223 7.239 1.00 87.81 136 ALA A O 1
ATOM 1036 N N . VAL A 1 137 ? -10.687 -8.085 9.032 1.00 87.56 137 VAL A N 1
ATOM 1037 C CA . VAL A 1 137 ? -11.472 -9.019 9.849 1.00 87.56 137 VAL A CA 1
ATOM 1038 C C . VAL A 1 137 ? -12.780 -8.371 10.311 1.00 87.56 137 VAL A C 1
ATOM 1040 O O . VAL A 1 137 ? -13.820 -9.022 10.283 1.00 87.56 137 VAL A O 1
ATOM 1043 N N . LEU A 1 138 ? -12.741 -7.095 10.707 1.00 88.56 138 LEU A N 1
ATOM 1044 C CA . LEU A 1 138 ? -13.909 -6.371 11.223 1.00 88.56 138 LEU A CA 1
ATOM 1045 C C . LEU A 1 138 ? -14.853 -5.893 10.111 1.00 88.56 138 LEU A C 1
ATOM 1047 O O . LEU A 1 138 ? -16.071 -5.936 10.259 1.00 88.56 138 LEU A O 1
ATOM 1051 N N . GLN A 1 139 ? -14.290 -5.452 8.990 1.00 87.00 139 GLN A N 1
ATOM 1052 C CA . GLN A 1 139 ? -15.004 -4.911 7.842 1.00 87.00 139 GLN A CA 1
ATOM 1053 C C . GLN A 1 139 ? -14.396 -5.462 6.539 1.00 87.00 139 GLN A C 1
ATOM 1055 O O . GLN A 1 139 ? -13.660 -4.755 5.848 1.00 87.00 139 GLN A O 1
ATOM 1060 N N . PRO A 1 140 ? -14.725 -6.708 6.142 1.00 84.56 140 PRO A N 1
ATOM 1061 C CA . PRO A 1 140 ? -14.159 -7.336 4.941 1.00 84.56 140 PRO A CA 1
ATOM 1062 C C . PRO A 1 140 ? -14.365 -6.527 3.654 1.00 84.56 140 PRO A C 1
ATOM 1064 O O . PRO A 1 140 ? -13.541 -6.579 2.742 1.00 84.56 140 PRO A O 1
ATOM 1067 N N . SER A 1 141 ? -15.436 -5.727 3.593 1.00 83.25 141 SER A N 1
ATOM 1068 C CA . SER A 1 141 ? -15.738 -4.857 2.456 1.00 83.25 141 SER A CA 1
ATOM 1069 C C . SER A 1 141 ? -14.694 -3.765 2.206 1.00 83.25 141 SER A C 1
ATOM 1071 O O . SER A 1 141 ? -14.703 -3.208 1.110 1.00 83.25 141 SER A O 1
ATOM 1073 N N . LEU A 1 142 ? -13.766 -3.478 3.137 1.00 85.44 142 LEU A N 1
ATOM 1074 C CA . LEU A 1 142 ? -12.674 -2.537 2.852 1.00 85.44 142 LEU A CA 1
ATOM 1075 C C . LEU A 1 142 ? -11.738 -3.041 1.749 1.00 85.44 142 LEU A C 1
ATOM 1077 O O . LEU A 1 142 ? -11.075 -2.230 1.102 1.00 85.44 142 LEU A O 1
ATOM 1081 N N . LEU A 1 143 ? -11.627 -4.362 1.580 1.00 82.81 143 LEU A N 1
ATOM 1082 C CA . LEU A 1 143 ? -10.728 -4.952 0.589 1.00 82.81 143 LEU A CA 1
ATOM 1083 C C . LEU A 1 143 ? -11.258 -4.736 -0.827 1.00 82.81 143 LEU A C 1
ATOM 1085 O O . LEU A 1 143 ? -10.468 -4.500 -1.737 1.00 82.81 143 LEU A O 1
ATOM 1089 N N . ASN A 1 144 ? -12.583 -4.709 -0.981 1.00 78.62 144 ASN A N 1
ATOM 1090 C CA . ASN A 1 144 ? -13.235 -4.448 -2.256 1.00 78.62 144 ASN A CA 1
ATOM 1091 C C . ASN A 1 144 ? -12.831 -3.060 -2.735 1.00 78.62 144 ASN A C 1
ATOM 1093 O O . ASN A 1 144 ? -13.064 -2.072 -2.032 1.00 78.62 144 ASN A O 1
ATOM 1097 N N . ALA A 1 145 ? -12.232 -2.952 -3.917 1.00 64.56 145 ALA A N 1
ATOM 1098 C CA . ALA A 1 145 ? -12.016 -1.649 -4.529 1.00 64.56 145 ALA A CA 1
ATOM 1099 C C . ALA A 1 145 ? -13.365 -0.914 -4.628 1.00 64.56 145 ALA A C 1
ATOM 1101 O O . ALA A 1 145 ? -14.313 -1.434 -5.222 1.00 64.56 145 ALA A O 1
ATOM 1102 N N . GLN A 1 146 ? -13.481 0.297 -4.065 1.00 59.06 146 GLN A N 1
ATOM 1103 C CA . GLN A 1 146 ? -14.595 1.154 -4.460 1.00 59.06 146 GLN A CA 1
ATOM 1104 C C . GLN A 1 146 ? -14.380 1.423 -5.948 1.00 59.06 146 GLN A C 1
ATOM 1106 O O . GLN A 1 146 ? -13.463 2.154 -6.321 1.00 59.06 146 GLN A O 1
ATOM 1111 N N . ARG A 1 147 ? -15.197 0.806 -6.816 1.00 47.94 147 ARG A N 1
ATOM 1112 C CA . ARG A 1 147 ? -15.384 1.336 -8.168 1.00 47.94 147 ARG A CA 1
ATOM 1113 C C . ARG A 1 147 ? -15.697 2.798 -7.941 1.00 47.94 147 ARG A C 1
ATOM 1115 O O . ARG A 1 147 ? -16.685 3.087 -7.272 1.00 47.94 147 ARG A O 1
ATOM 1122 N N . ASN A 1 148 ? -14.848 3.694 -8.427 1.00 42.25 148 ASN A N 1
ATOM 1123 C CA . ASN A 1 148 ? -15.187 5.102 -8.472 1.00 42.25 148 ASN A CA 1
ATOM 1124 C C . ASN A 1 148 ? -16.481 5.210 -9.279 1.00 42.25 148 ASN A C 1
ATOM 1126 O O . ASN A 1 148 ? -16.457 5.284 -10.506 1.00 42.25 148 ASN A O 1
ATOM 1130 N N . SER A 1 149 ? -17.618 5.193 -8.596 1.00 35.22 149 SER A N 1
ATOM 1131 C CA . SER A 1 149 ? -18.868 5.733 -9.078 1.00 35.22 149 SER A CA 1
ATOM 1132 C C . SER A 1 149 ? -18.701 7.246 -9.068 1.00 35.22 149 SER A C 1
ATOM 1134 O O . SER A 1 149 ? -19.325 7.951 -8.286 1.00 35.22 149 SER A O 1
ATOM 1136 N N . ASN A 1 150 ? -17.854 7.748 -9.970 1.00 36.59 150 ASN A N 1
ATOM 1137 C CA . ASN A 1 150 ? -18.058 9.068 -10.544 1.00 36.59 150 ASN A CA 1
ATOM 1138 C C . ASN A 1 150 ? -19.183 8.929 -11.576 1.00 36.59 150 ASN A C 1
ATOM 1140 O O . ASN A 1 150 ? -18.984 9.071 -12.777 1.00 36.59 150 ASN A O 1
ATOM 1144 N N . THR A 1 151 ? -20.369 8.586 -11.088 1.00 42.56 151 THR A N 1
ATOM 1145 C CA . THR A 1 151 ? -21.631 8.810 -11.777 1.00 42.56 151 THR A CA 1
ATOM 1146 C C . THR A 1 151 ? -22.364 9.865 -10.972 1.00 42.56 151 THR A C 1
ATOM 1148 O O . THR A 1 151 ? -22.879 9.565 -9.901 1.00 42.56 151 THR A O 1
ATOM 1151 N N . GLY A 1 152 ? -22.386 11.083 -11.513 1.00 39.38 152 GLY A N 1
ATOM 1152 C CA . GLY A 1 152 ? -23.415 12.080 -11.234 1.00 39.38 152 GLY A CA 1
ATOM 1153 C C . GLY A 1 152 ? -23.253 12.898 -9.955 1.00 39.38 152 GLY A C 1
ATOM 1154 O O . GLY A 1 152 ? -23.784 12.542 -8.912 1.00 39.38 152 GLY A O 1
ATOM 1155 N N . ALA A 1 153 ? -22.658 14.081 -10.091 1.00 29.53 153 ALA A N 1
ATOM 1156 C CA . ALA A 1 153 ? -23.176 15.272 -9.426 1.00 29.53 153 ALA A CA 1
ATOM 1157 C C . ALA A 1 153 ? -23.087 16.439 -10.420 1.00 29.53 153 ALA A C 1
ATOM 1159 O O . ALA A 1 153 ? -22.012 16.810 -10.884 1.00 29.53 153 ALA A O 1
ATOM 1160 N N . THR A 1 154 ? -24.268 16.898 -10.804 1.00 38.16 154 THR A N 1
ATOM 1161 C CA . THR A 1 154 ? -24.631 17.957 -11.747 1.00 38.16 154 THR A CA 1
ATOM 1162 C C . THR A 1 154 ? -24.172 19.347 -11.306 1.00 38.16 154 THR A C 1
ATOM 1164 O O . THR A 1 154 ? -24.317 19.691 -10.133 1.00 38.16 154 THR A O 1
ATOM 1167 N N . ASN A 1 155 ? -23.707 20.165 -12.253 1.00 35.50 155 ASN A N 1
ATOM 1168 C CA . ASN A 1 155 ? -24.469 21.291 -12.822 1.00 35.50 155 ASN A CA 1
ATOM 1169 C C . ASN A 1 155 ? -23.807 21.781 -14.112 1.00 35.50 155 ASN A C 1
ATOM 1171 O O . ASN A 1 155 ? -22.565 21.924 -14.111 1.00 35.50 155 ASN A O 1
#

Solvent-accessible surface area (backbone atoms only — not comparable to full-atom values): 8704 Å² total; per-residue (Å²): 108,70,68,49,51,54,51,53,55,54,36,72,74,48,88,47,65,68,58,27,30,53,46,30,48,48,39,40,55,72,52,31,53,87,43,69,46,60,68,69,60,38,51,52,45,56,58,50,56,69,34,71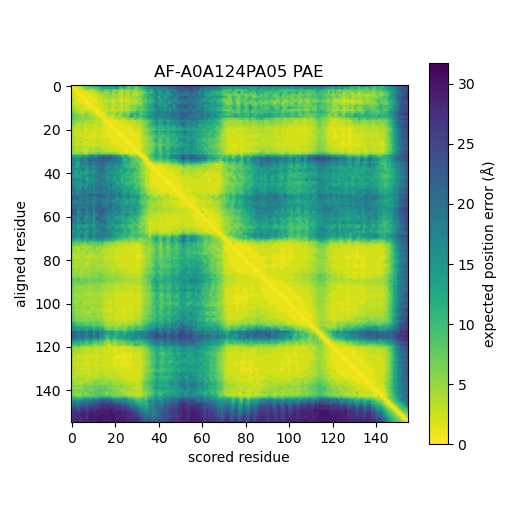,73,32,62,74,30,65,67,59,38,50,51,48,59,57,57,41,43,51,57,66,51,55,41,39,18,55,42,46,30,51,31,29,47,75,74,67,48,54,72,67,58,20,52,50,50,20,52,50,47,38,51,54,44,49,51,52,56,44,66,72,40,92,88,61,82,80,79,77,65,37,68,62,36,45,52,52,37,49,47,42,53,58,38,39,72,78,40,56,70,66,46,54,75,76,74,82,74,85,67,85,85,89,132

Radius of gyration: 17.87 Å; Cα contacts (8 Å, |Δi|>4): 151; chains: 1; bounding box: 48×38×49 Å

Mean predicted aligned error: 9.45 Å

Secondary structure (DSSP, 8-state):
-HHHHHHHHHHHH---HHHHHHHHHHHHHHHS--PBPPHHHHHHHHHHHTSHHHHH-HHHHHHHHHHTBPPHHHHHHHHHHHHHHHTT--HHHHHHHHHHHHHHHHHHHHHTSTT--PPP-HHHHHHHHHHHHHHHHH-GGGSS-----------